Protein AF-A0A7J7LXZ2-F1 (afdb_monomer)

Secondary structure (DSSP, 8-state):
-PPPPPTT-TTEEEETTTTEEEETTTTT----HHHHHHHHHHHHHHHHHHHHHHHHHHHHHHHHHHT---

Structure (mmCIF, N/CA/C/O backbone):
data_AF-A0A7J7LXZ2-F1
#
_entry.id   AF-A0A7J7LXZ2-F1
#
loop_
_atom_site.group_PDB
_atom_site.id
_atom_site.type_symbol
_atom_site.label_atom_id
_atom_site.label_alt_id
_atom_site.label_comp_id
_atom_site.label_asym_id
_atom_site.label_entity_id
_atom_site.label_seq_id
_atom_site.pdbx_PDB_ins_code
_atom_site.Cartn_x
_atom_site.Cartn_y
_atom_site.Cartn_z
_atom_site.occupancy
_atom_site.B_iso_or_equiv
_atom_site.auth_seq_id
_atom_site.auth_comp_id
_atom_site.auth_asym_id
_atom_site.auth_atom_id
_atom_site.pdbx_PDB_model_num
ATOM 1 N N . MET A 1 1 ? -22.102 24.248 -2.107 1.00 37.41 1 MET A N 1
ATOM 2 C CA . MET A 1 1 ? -21.051 23.359 -2.649 1.00 37.41 1 MET A CA 1
ATOM 3 C C . MET A 1 1 ? -20.284 22.754 -1.482 1.00 37.41 1 MET A C 1
ATOM 5 O O . MET A 1 1 ? -19.561 23.481 -0.811 1.00 37.41 1 MET A O 1
ATOM 9 N N . GLY A 1 2 ? -20.527 21.481 -1.162 1.00 44.06 2 GLY A N 1
ATOM 10 C CA . GLY A 1 2 ? -19.871 20.804 -0.039 1.00 44.06 2 GLY A CA 1
ATOM 11 C C . GLY A 1 2 ? -18.378 20.626 -0.306 1.00 44.06 2 GLY A C 1
ATOM 12 O O . GLY A 1 2 ? -18.000 20.131 -1.364 1.00 44.06 2 GLY A O 1
ATOM 13 N N . LYS A 1 3 ? -17.536 21.066 0.634 1.00 55.81 3 LYS A N 1
ATOM 14 C CA . LYS A 1 3 ? -16.096 20.797 0.608 1.00 55.81 3 LYS A CA 1
ATOM 15 C C . LYS A 1 3 ? -15.893 19.292 0.751 1.00 55.81 3 LYS A C 1
ATOM 17 O O . LYS A 1 3 ? -16.275 18.711 1.761 1.00 55.81 3 LYS A O 1
ATOM 22 N N . ILE A 1 4 ? -15.307 18.690 -0.273 1.00 60.44 4 ILE A N 1
ATOM 23 C CA . ILE A 1 4 ? -14.794 17.324 -0.235 1.00 60.44 4 ILE A CA 1
ATOM 24 C C . ILE A 1 4 ? -13.713 17.335 0.857 1.00 60.44 4 ILE A C 1
ATOM 26 O O . ILE A 1 4 ? -12.807 18.169 0.760 1.00 60.44 4 ILE A O 1
ATOM 30 N N . PRO A 1 5 ? -13.818 16.536 1.934 1.00 56.88 5 PRO A N 1
ATOM 31 C CA . PRO A 1 5 ? -12.782 16.521 2.953 1.00 56.88 5 PRO A CA 1
ATOM 32 C C . PRO A 1 5 ? -11.481 16.086 2.286 1.00 56.88 5 PRO A C 1
ATOM 34 O O . PRO A 1 5 ? -11.423 15.037 1.645 1.00 56.88 5 PRO A O 1
ATOM 37 N N . SER A 1 6 ? -10.465 16.940 2.381 1.00 54.47 6 SER A N 1
ATOM 38 C CA . SER A 1 6 ? -9.124 16.672 1.881 1.00 54.47 6 SER A CA 1
ATOM 39 C C . SER A 1 6 ? -8.682 15.302 2.389 1.00 54.47 6 SER A C 1
ATOM 41 O O . SER A 1 6 ? -8.709 15.047 3.594 1.00 54.47 6 SER A O 1
ATOM 43 N N . SER A 1 7 ? -8.288 14.420 1.475 1.00 56.12 7 SER A N 1
ATOM 44 C CA . SER A 1 7 ? -7.877 13.030 1.723 1.00 56.12 7 SER A CA 1
ATOM 45 C C . SER A 1 7 ? -6.609 12.877 2.582 1.00 56.12 7 SER A C 1
ATOM 47 O O . SER A 1 7 ? -6.078 11.779 2.697 1.00 56.12 7 SER A O 1
ATOM 49 N N . ASP A 1 8 ? -6.119 13.958 3.188 1.00 57.25 8 ASP A N 1
ATOM 50 C CA . ASP A 1 8 ? -4.907 13.992 4.010 1.00 57.25 8 ASP A CA 1
ATOM 51 C C . ASP A 1 8 ? -5.144 13.539 5.455 1.00 57.25 8 ASP A C 1
ATOM 53 O O . ASP A 1 8 ? -4.196 13.386 6.230 1.00 57.25 8 ASP A O 1
ATOM 57 N N . ASN A 1 9 ? -6.399 13.311 5.856 1.00 65.56 9 ASN A N 1
ATOM 58 C CA . ASN A 1 9 ? -6.677 12.791 7.186 1.00 65.56 9 ASN A CA 1
ATOM 59 C C . ASN A 1 9 ? -6.492 11.267 7.218 1.00 65.56 9 ASN A C 1
ATOM 61 O O . ASN A 1 9 ? -7.454 10.518 7.0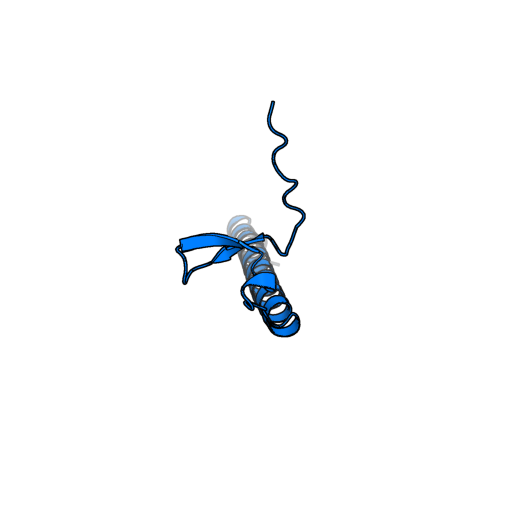75 1.00 65.56 9 ASN A O 1
ATOM 65 N N . PHE A 1 10 ? -5.255 10.822 7.474 1.00 68.06 10 PHE A N 1
ATOM 66 C CA . PHE A 1 10 ? -4.877 9.410 7.676 1.00 68.06 10 PHE A CA 1
ATOM 67 C C . PHE A 1 10 ? -5.741 8.663 8.704 1.00 68.06 10 PHE A C 1
ATOM 69 O O . PHE A 1 10 ? -5.719 7.436 8.749 1.00 68.06 10 PHE A O 1
ATOM 76 N N . LYS A 1 11 ? -6.473 9.391 9.553 1.00 78.62 11 LYS A N 1
ATOM 77 C CA . LYS A 1 11 ? -7.343 8.817 10.576 1.00 78.62 11 LYS A CA 1
ATOM 78 C C . LYS A 1 11 ? -8.686 8.352 10.022 1.00 78.62 11 LYS A C 1
ATOM 80 O O . LYS A 1 11 ? -9.312 7.509 10.645 1.00 78.62 11 LYS A O 1
ATOM 85 N N . TYR A 1 12 ? -9.146 8.884 8.889 1.00 84.00 12 TYR A N 1
ATOM 86 C CA . TYR A 1 12 ? -10.466 8.565 8.346 1.00 84.00 12 TYR A CA 1
ATOM 87 C C . TYR A 1 12 ? -10.371 7.427 7.328 1.00 84.00 12 TYR A C 1
ATOM 89 O O . TYR A 1 12 ? -9.643 7.528 6.341 1.00 84.00 12 TYR A O 1
ATOM 97 N N . GLY A 1 13 ? -11.109 6.343 7.552 1.00 84.19 13 GLY A N 1
ATOM 98 C CA . GLY A 1 13 ? -11.031 5.154 6.711 1.00 84.19 13 GLY A CA 1
ATOM 99 C C . GLY A 1 13 ? -12.228 4.228 6.877 1.00 84.19 13 GLY A C 1
ATOM 100 O O . GLY A 1 13 ? -13.177 4.529 7.595 1.00 84.19 13 GLY A O 1
ATOM 101 N N . TYR A 1 14 ? -12.210 3.112 6.154 1.00 87.12 14 TYR A N 1
ATOM 102 C CA . TYR A 1 14 ? -13.301 2.144 6.170 1.00 87.12 14 TYR A CA 1
ATOM 103 C C . TYR A 1 14 ? -13.167 1.207 7.372 1.00 87.12 14 TYR A C 1
ATOM 105 O O . TYR A 1 14 ? -12.193 0.457 7.463 1.00 87.12 14 TYR A O 1
ATOM 113 N N . ASN A 1 15 ? -14.143 1.218 8.277 1.00 86.94 15 ASN A N 1
ATOM 114 C CA . ASN A 1 15 ? -14.204 0.244 9.356 1.00 86.94 15 ASN A CA 1
ATOM 115 C C . ASN A 1 15 ? -14.921 -1.024 8.870 1.00 86.94 15 ASN A C 1
ATOM 117 O O . ASN A 1 15 ? -16.109 -1.006 8.553 1.00 86.94 15 ASN A O 1
ATOM 121 N N . ALA A 1 16 ? -14.202 -2.148 8.846 1.00 86.12 16 ALA A N 1
ATOM 122 C CA . ALA A 1 16 ? -14.737 -3.438 8.414 1.00 86.12 16 ALA A CA 1
ATOM 123 C C . ALA A 1 16 ? -15.752 -4.062 9.393 1.00 86.12 16 ALA A C 1
ATOM 125 O O . ALA A 1 16 ? -16.531 -4.918 8.984 1.00 86.12 16 ALA A O 1
ATOM 126 N N . VAL A 1 17 ? -15.767 -3.641 10.663 1.00 87.31 17 VAL A N 1
ATOM 127 C CA . VAL A 1 17 ? -16.712 -4.121 11.687 1.00 87.31 17 VAL A CA 1
ATOM 128 C C . VAL A 1 17 ? -18.073 -3.444 11.535 1.00 87.31 17 VAL A C 1
ATOM 130 O O . VAL A 1 17 ? -19.107 -4.102 11.612 1.00 87.31 17 VAL A O 1
ATOM 133 N N . THR A 1 18 ? -18.082 -2.127 11.311 1.00 85.75 18 THR A N 1
ATOM 134 C CA . THR A 1 18 ? -19.315 -1.326 11.194 1.00 85.75 18 THR A CA 1
ATOM 135 C C . THR A 1 18 ? -19.773 -1.147 9.746 1.00 85.75 18 THR A C 1
ATOM 137 O O . THR A 1 18 ? -20.920 -0.763 9.509 1.00 85.75 18 THR A O 1
ATOM 140 N N . GLY A 1 19 ? -18.894 -1.417 8.776 1.00 88.31 19 GLY A N 1
ATOM 141 C CA . GLY A 1 19 ? -19.137 -1.240 7.344 1.00 88.31 19 GLY A CA 1
ATOM 142 C C . GLY A 1 19 ? -19.238 0.224 6.908 1.00 88.31 19 GLY A C 1
ATOM 143 O O . GLY A 1 19 ? -19.796 0.511 5.848 1.00 88.31 19 GLY A O 1
ATOM 144 N N . LYS A 1 20 ? -18.765 1.167 7.731 1.00 86.06 20 LYS A N 1
ATOM 145 C CA . LYS A 1 20 ? -18.894 2.614 7.502 1.00 86.06 20 LYS A CA 1
ATOM 146 C C . LYS A 1 20 ? -17.528 3.289 7.449 1.00 86.06 20 LYS A C 1
ATOM 148 O O . LYS A 1 20 ? -16.555 2.801 8.018 1.00 86.06 20 LYS A O 1
ATOM 153 N N . TYR A 1 21 ? -17.470 4.431 6.767 1.00 85.56 21 TYR A N 1
ATOM 154 C CA . TYR A 1 21 ? -16.311 5.316 6.830 1.00 85.56 21 TYR A CA 1
ATOM 155 C C . TYR A 1 21 ? -16.370 6.138 8.115 1.00 85.56 21 TYR A C 1
ATOM 157 O O . TYR A 1 21 ? -17.328 6.879 8.333 1.00 85.56 21 TYR A O 1
ATOM 165 N N . GLU A 1 22 ? -15.360 5.985 8.963 1.00 86.25 22 GLU A N 1
ATOM 166 C CA . GLU A 1 22 ? -15.249 6.679 10.243 1.00 86.25 22 GLU A CA 1
ATOM 167 C C . GLU A 1 22 ? -13.781 6.896 10.632 1.00 86.25 22 GLU A C 1
ATOM 169 O O . GLU A 1 22 ? -12.861 6.511 9.906 1.00 86.25 22 GLU A O 1
ATOM 174 N N . ASP A 1 23 ? -13.550 7.566 11.760 1.00 85.56 23 ASP A N 1
ATOM 175 C CA . ASP A 1 23 ? -12.203 7.738 12.299 1.00 85.56 23 ASP A CA 1
ATOM 176 C C . ASP A 1 23 ? -11.714 6.400 12.884 1.00 85.56 23 ASP A C 1
ATOM 178 O O . ASP A 1 23 ? -12.181 5.946 13.931 1.00 85.56 23 ASP A O 1
ATOM 182 N N . LEU A 1 24 ? -10.776 5.762 12.182 1.00 83.94 24 LEU A N 1
ATOM 183 C CA . LEU A 1 24 ? -10.187 4.473 12.533 1.00 83.94 24 LEU A CA 1
ATOM 184 C C . LEU A 1 24 ? -9.424 4.543 13.857 1.00 83.94 24 LEU A C 1
ATOM 186 O O . LEU A 1 24 ? -9.476 3.596 14.639 1.00 83.94 24 LEU A O 1
ATOM 190 N N . MET A 1 25 ? -8.778 5.675 14.157 1.00 82.94 25 MET A N 1
ATOM 191 C CA . MET A 1 25 ? -8.094 5.847 15.438 1.00 82.94 25 MET A CA 1
ATOM 192 C C . MET A 1 25 ? -9.090 5.979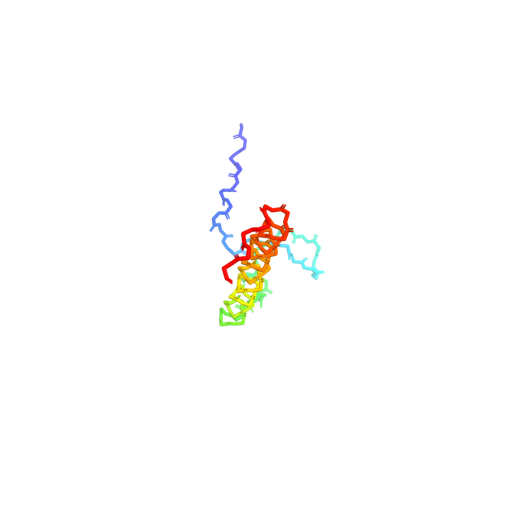 16.591 1.00 82.94 25 MET A C 1
ATOM 194 O O . MET A 1 25 ? -8.864 5.391 17.648 1.00 82.94 25 MET A O 1
ATOM 198 N N . ALA A 1 26 ? -10.203 6.694 16.396 1.00 83.75 26 ALA A N 1
ATOM 199 C CA . ALA A 1 26 ? -11.274 6.772 17.394 1.00 83.75 26 ALA A CA 1
ATOM 200 C C . ALA A 1 26 ? -11.975 5.417 17.607 1.00 83.75 26 ALA 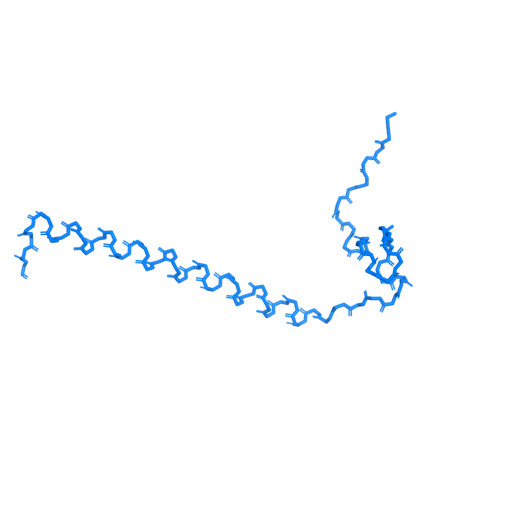A C 1
ATOM 202 O O . ALA A 1 26 ? -12.387 5.109 18.724 1.00 83.75 26 ALA A O 1
ATOM 203 N N . ALA A 1 27 ? -12.056 4.588 16.561 1.00 83.44 27 ALA A N 1
ATOM 204 C CA . ALA A 1 27 ? -12.548 3.212 16.630 1.00 83.44 27 ALA A CA 1
ATOM 205 C C . ALA A 1 27 ? -11.537 2.217 17.248 1.00 83.44 27 ALA A C 1
ATOM 207 O O . ALA A 1 27 ? -11.856 1.038 17.397 1.00 83.44 27 ALA A O 1
ATOM 208 N N . GLY A 1 28 ? -10.324 2.664 17.604 1.00 83.31 28 GLY A N 1
ATOM 209 C CA . GLY A 1 28 ? -9.266 1.823 18.177 1.00 83.31 28 GLY A CA 1
ATOM 210 C C . GLY A 1 28 ? -8.529 0.940 17.161 1.00 83.31 28 GLY A C 1
ATOM 211 O O . GLY A 1 28 ? -7.754 0.068 17.554 1.00 83.31 28 GLY A O 1
ATOM 212 N N . ILE A 1 29 ? -8.746 1.160 15.862 1.00 82.00 29 ILE A N 1
ATOM 213 C CA . ILE A 1 29 ? -8.103 0.441 14.760 1.00 82.00 29 ILE A CA 1
ATOM 214 C C . ILE A 1 29 ? -6.791 1.161 14.428 1.00 82.00 29 ILE A C 1
ATOM 216 O O . ILE A 1 29 ? -6.778 2.188 13.749 1.00 82.00 29 ILE A O 1
ATOM 220 N N . ILE A 1 30 ? -5.675 0.637 14.942 1.00 86.44 30 ILE A N 1
ATOM 221 C CA . ILE A 1 30 ? -4.340 1.229 14.788 1.00 86.44 30 ILE A CA 1
ATOM 222 C C . ILE A 1 30 ? -3.395 0.197 14.172 1.00 86.44 30 ILE A C 1
ATOM 224 O O . ILE A 1 30 ? -3.136 -0.851 14.762 1.00 86.44 30 ILE A O 1
ATOM 228 N N . ASP A 1 31 ? -2.843 0.526 13.004 1.00 84.31 31 ASP A N 1
ATOM 229 C CA . ASP A 1 31 ? -1.864 -0.310 12.312 1.00 84.31 31 ASP A CA 1
ATOM 230 C C . ASP A 1 31 ? -0.432 0.055 12.758 1.00 84.31 31 ASP A C 1
ATOM 232 O O . ASP A 1 31 ? -0.056 1.236 12.739 1.00 84.31 31 ASP A O 1
ATOM 236 N N . PRO A 1 32 ? 0.403 -0.910 13.184 1.00 86.56 32 PRO A N 1
ATOM 237 C CA . PRO A 1 32 ? 1.777 -0.623 13.572 1.00 86.56 32 PRO A CA 1
ATOM 238 C C . PRO A 1 32 ? 2.592 -0.104 12.377 1.00 86.56 32 PRO A C 1
ATOM 240 O O . PRO A 1 32 ? 2.810 -0.798 11.382 1.00 86.56 32 PRO A O 1
ATOM 243 N N . THR A 1 33 ? 3.134 1.110 12.516 1.00 86.56 33 THR A N 1
ATOM 244 C CA . THR A 1 33 ? 3.856 1.829 11.447 1.00 86.56 33 THR A CA 1
ATOM 245 C C . THR A 1 33 ? 5.010 1.032 10.839 1.00 86.56 33 THR A C 1
ATOM 247 O O . THR A 1 33 ? 5.242 1.107 9.635 1.00 86.56 33 THR A O 1
ATOM 250 N N . LYS A 1 34 ? 5.706 0.212 11.638 1.00 90.75 34 LYS A N 1
ATOM 251 C CA . LYS A 1 34 ? 6.784 -0.666 11.156 1.00 90.75 34 LYS A CA 1
ATOM 252 C C . LYS A 1 34 ? 6.283 -1.737 10.184 1.00 90.75 34 LYS A C 1
ATOM 254 O O . LYS A 1 34 ? 6.931 -1.969 9.170 1.00 90.75 34 LYS A O 1
ATOM 259 N N . VAL A 1 35 ? 5.146 -2.370 10.477 1.00 90.38 35 VAL A N 1
ATOM 260 C CA . VAL A 1 35 ? 4.587 -3.449 9.644 1.00 90.38 35 VAL A CA 1
ATOM 261 C C . VAL A 1 35 ? 4.128 -2.882 8.306 1.00 90.38 35 VAL A C 1
ATOM 263 O O . VAL A 1 35 ? 4.532 -3.377 7.255 1.00 90.38 35 VAL A O 1
ATOM 266 N N . S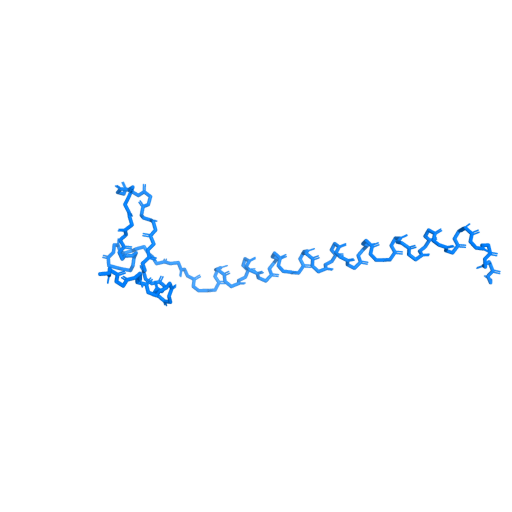ER A 1 36 ? 3.386 -1.773 8.345 1.00 87.38 36 SER A N 1
ATOM 267 C CA . SER A 1 36 ? 2.953 -1.055 7.144 1.00 87.38 36 SER A CA 1
ATOM 268 C C . SER A 1 36 ? 4.133 -0.578 6.283 1.00 87.38 36 SER A C 1
ATOM 270 O O . SER A 1 36 ? 4.091 -0.675 5.056 1.00 87.38 36 SER A O 1
ATOM 272 N N . TYR A 1 37 ? 5.218 -0.103 6.902 1.00 92.62 37 TYR A N 1
ATOM 273 C CA . TYR A 1 37 ? 6.411 0.349 6.182 1.00 92.62 37 TYR A CA 1
ATOM 274 C C . TYR A 1 37 ? 7.168 -0.807 5.513 1.00 92.62 37 TYR A C 1
ATOM 276 O O . TYR A 1 37 ? 7.509 -0.714 4.333 1.00 92.62 37 TYR A O 1
ATOM 284 N N . ILE A 1 38 ? 7.382 -1.916 6.230 1.00 92.50 38 ILE A N 1
ATOM 285 C CA . ILE A 1 38 ? 8.063 -3.101 5.687 1.00 92.50 38 ILE A CA 1
ATOM 286 C C . ILE A 1 38 ? 7.262 -3.703 4.526 1.00 92.50 38 ILE A C 1
ATOM 288 O O . ILE A 1 38 ? 7.848 -4.022 3.492 1.00 92.50 38 ILE A O 1
ATOM 292 N N . LEU A 1 39 ? 5.932 -3.793 4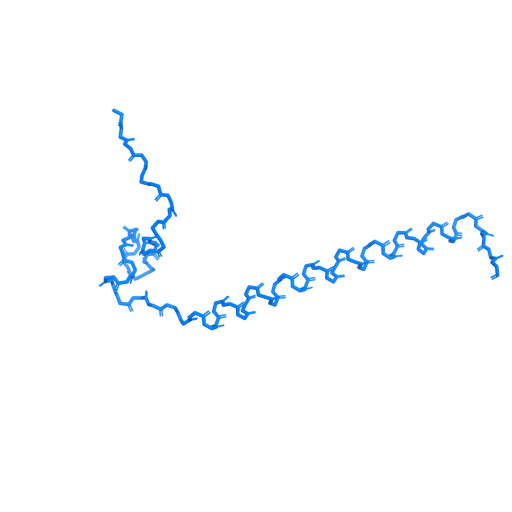.651 1.00 93.19 39 LEU A N 1
ATOM 293 C CA . LEU A 1 39 ? 5.067 -4.272 3.568 1.00 93.19 39 LEU A CA 1
ATOM 294 C C . LEU A 1 39 ? 5.225 -3.410 2.308 1.00 93.19 39 LEU A C 1
ATOM 296 O O . LEU A 1 39 ? 5.389 -3.930 1.205 1.00 93.19 39 LEU A O 1
ATOM 300 N N . LYS A 1 40 ? 5.229 -2.085 2.475 1.00 93.50 40 LYS A N 1
ATOM 301 C CA . LYS A 1 40 ? 5.363 -1.136 1.365 1.00 93.50 40 LYS A CA 1
ATOM 302 C C . LYS A 1 40 ? 6.729 -1.238 0.682 1.00 93.50 40 LYS A C 1
ATOM 304 O O . LYS A 1 40 ? 6.796 -1.229 -0.546 1.00 93.50 40 LYS A O 1
ATOM 309 N N . LEU A 1 41 ? 7.802 -1.392 1.462 1.00 92.50 41 LEU A N 1
ATOM 310 C CA . LEU A 1 41 ? 9.153 -1.607 0.938 1.00 92.50 41 LEU A CA 1
ATOM 311 C C . LEU A 1 41 ? 9.281 -2.925 0.163 1.00 92.50 41 LEU A C 1
ATOM 313 O O . LEU A 1 41 ? 9.914 -2.943 -0.892 1.00 92.50 41 LEU A O 1
ATOM 317 N N . LEU A 1 42 ? 8.665 -4.008 0.645 1.00 94.31 42 LEU A N 1
ATOM 318 C CA . LEU A 1 42 ? 8.681 -5.304 -0.039 1.00 94.31 42 LEU A CA 1
ATOM 319 C C . LEU A 1 42 ? 8.002 -5.226 -1.414 1.00 94.31 42 LEU A C 1
ATOM 321 O O . LEU A 1 42 ? 8.552 -5.710 -2.407 1.00 94.31 42 LEU A O 1
ATOM 325 N N . VAL A 1 43 ? 6.837 -4.576 -1.485 1.00 95.75 43 VAL A N 1
ATOM 326 C CA . VAL A 1 43 ? 6.104 -4.380 -2.746 1.00 95.75 43 VAL A CA 1
ATOM 327 C C . VAL A 1 43 ? 6.917 -3.532 -3.723 1.00 95.75 43 VAL A C 1
ATOM 329 O O . VAL A 1 43 ? 7.060 -3.907 -4.887 1.00 95.75 43 VAL A O 1
ATOM 332 N N . LEU A 1 44 ? 7.499 -2.425 -3.253 1.00 95.69 44 LEU A N 1
ATOM 333 C CA . LEU A 1 44 ? 8.292 -1.533 -4.099 1.00 95.69 44 LEU A CA 1
ATOM 334 C C . LEU A 1 44 ? 9.553 -2.225 -4.641 1.00 95.69 44 LEU A C 1
ATOM 336 O O . LEU A 1 44 ? 9.856 -2.103 -5.826 1.00 95.69 44 LEU A O 1
ATOM 340 N N . SER A 1 45 ? 10.248 -2.994 -3.798 1.00 96.25 45 SER A N 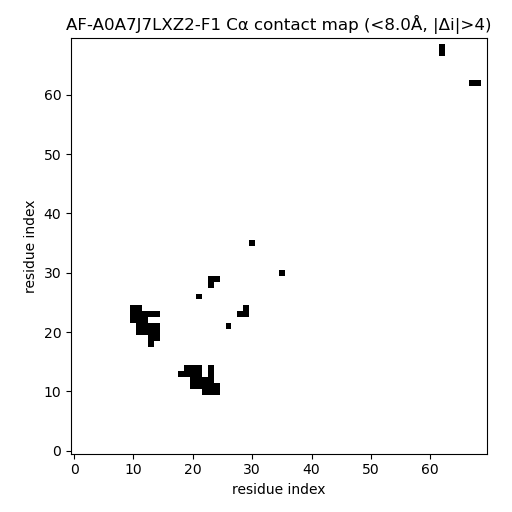1
ATOM 341 C CA . SER A 1 45 ? 11.426 -3.778 -4.193 1.00 96.25 45 SER A CA 1
ATOM 342 C C . SER A 1 45 ? 11.083 -4.837 -5.247 1.00 96.25 45 SER A C 1
ATOM 344 O O . SER A 1 45 ? 11.766 -4.956 -6.265 1.00 96.25 45 SER A O 1
ATOM 346 N N . THR A 1 46 ? 9.971 -5.555 -5.057 1.00 95.75 46 THR A N 1
ATOM 347 C CA . THR A 1 46 ? 9.513 -6.582 -6.007 1.00 95.75 46 THR A CA 1
ATOM 348 C C . THR A 1 46 ? 9.164 -5.965 -7.362 1.00 95.75 46 THR A C 1
ATOM 350 O O . THR A 1 46 ? 9.570 -6.483 -8.402 1.00 95.75 46 THR A O 1
ATOM 353 N N . ALA A 1 47 ? 8.463 -4.828 -7.365 1.00 96.38 47 ALA A N 1
ATOM 354 C CA . ALA A 1 47 ? 8.136 -4.110 -8.593 1.00 96.38 47 ALA A CA 1
ATOM 355 C C . ALA A 1 47 ? 9.398 -3.629 -9.328 1.00 96.38 47 ALA A C 1
ATOM 357 O O . ALA A 1 47 ? 9.505 -3.803 -10.543 1.00 96.38 47 ALA A O 1
ATOM 358 N N . ALA A 1 48 ? 10.376 -3.082 -8.598 1.00 96.44 48 ALA A N 1
ATOM 359 C CA . ALA A 1 48 ? 11.641 -2.634 -9.177 1.00 96.44 48 ALA A CA 1
ATOM 360 C C . ALA A 1 48 ? 12.416 -3.788 -9.835 1.00 96.44 48 ALA A C 1
ATOM 362 O O . ALA A 1 48 ? 12.912 -3.638 -10.953 1.00 96.44 48 ALA A O 1
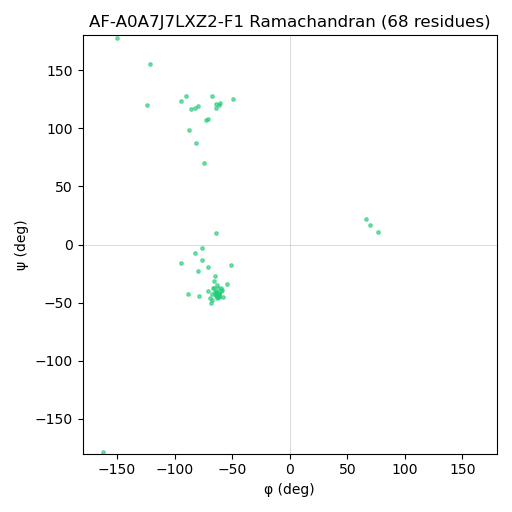ATOM 363 N N . LEU A 1 49 ? 12.464 -4.955 -9.184 1.00 96.56 49 LEU A N 1
ATOM 364 C CA . LEU A 1 49 ? 13.125 -6.142 -9.725 1.00 96.56 49 LEU A CA 1
ATOM 365 C C . LEU A 1 49 ? 12.465 -6.631 -11.020 1.00 96.56 49 LEU A C 1
ATOM 367 O O . LEU A 1 49 ? 13.167 -6.941 -11.981 1.00 96.56 49 LEU A O 1
ATOM 371 N N . VAL A 1 50 ? 11.130 -6.662 -11.076 1.00 97.00 50 VAL A N 1
ATOM 372 C CA . VAL A 1 50 ? 10.398 -7.085 -12.283 1.00 97.00 50 VAL A CA 1
ATOM 373 C C . VAL A 1 50 ? 10.657 -6.129 -13.446 1.00 97.00 50 VAL A C 1
ATOM 375 O O . VAL A 1 50 ? 10.928 -6.583 -14.555 1.00 97.00 50 VAL A O 1
ATOM 378 N N . VAL A 1 51 ? 10.637 -4.816 -13.205 1.00 96.25 51 VAL A N 1
ATOM 379 C CA . VAL A 1 51 ? 10.938 -3.822 -14.249 1.00 96.25 51 VAL A CA 1
ATOM 380 C C . VAL A 1 51 ? 12.366 -3.990 -14.770 1.00 96.25 51 VAL A C 1
ATOM 382 O O . VAL A 1 51 ? 12.579 -4.002 -15.982 1.00 96.25 51 VAL A O 1
ATOM 385 N N . MET A 1 52 ? 13.337 -4.182 -13.873 1.00 95.12 52 MET A N 1
ATOM 386 C CA . MET A 1 52 ? 14.731 -4.416 -14.254 1.00 95.12 52 MET A CA 1
ATOM 387 C C . MET A 1 52 ? 14.889 -5.699 -15.084 1.00 95.12 52 MET A C 1
ATOM 389 O O . MET A 1 52 ? 15.592 -5.699 -16.093 1.00 95.12 52 MET A O 1
ATOM 393 N N . LEU A 1 53 ? 14.214 -6.783 -14.691 1.00 94.31 53 LEU A N 1
ATOM 394 C CA . LEU A 1 53 ? 14.258 -8.059 -15.405 1.00 94.31 53 LEU A CA 1
ATOM 395 C C . LEU A 1 53 ? 13.663 -7.945 -16.812 1.00 94.31 53 LEU A C 1
ATOM 397 O O . LEU A 1 53 ? 14.252 -8.442 -17.770 1.00 94.31 53 LEU A O 1
ATOM 401 N N . LEU A 1 54 ? 12.521 -7.268 -16.947 1.00 93.62 54 LEU A N 1
ATOM 402 C CA . LEU A 1 54 ? 11.904 -7.025 -18.250 1.00 93.62 54 LEU A CA 1
ATOM 403 C C . LEU A 1 54 ? 12.833 -6.203 -19.145 1.00 93.62 54 LEU A C 1
ATOM 405 O O . LEU A 1 54 ? 12.997 -6.529 -20.317 1.00 93.62 54 LEU A O 1
ATOM 409 N N . PHE A 1 55 ? 13.484 -5.176 -18.599 1.00 93.31 55 PHE A N 1
ATOM 410 C CA . PHE A 1 55 ? 14.448 -4.372 -19.346 1.00 93.31 55 PHE A CA 1
ATOM 411 C C . PHE A 1 55 ? 15.646 -5.203 -19.836 1.00 93.31 55 PHE A C 1
ATOM 41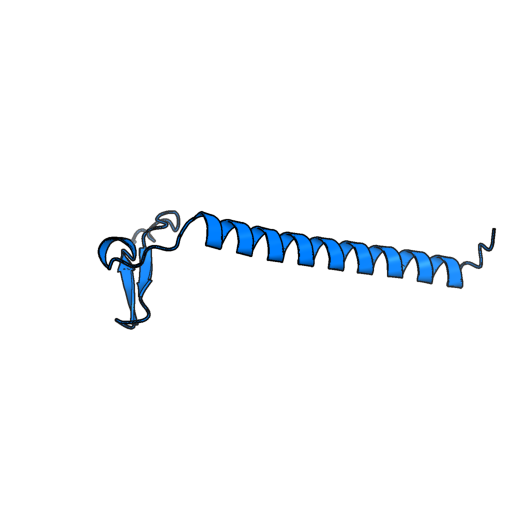3 O O . PHE A 1 55 ? 15.993 -5.135 -21.013 1.00 93.31 55 PHE A O 1
ATOM 420 N N . LEU A 1 56 ? 16.222 -6.050 -18.976 1.00 91.19 56 LEU A N 1
ATOM 421 C CA . LEU A 1 56 ? 17.340 -6.926 -19.343 1.00 91.19 56 LEU A CA 1
ATOM 422 C C . LEU A 1 56 ? 16.951 -7.937 -20.432 1.00 91.19 56 LEU A C 1
ATOM 424 O O . LEU A 1 56 ? 17.717 -8.168 -21.365 1.00 91.19 56 LEU A O 1
ATOM 428 N N . LEU A 1 57 ? 15.749 -8.511 -20.337 1.00 91.69 57 LEU A N 1
ATOM 429 C CA . LEU A 1 57 ? 15.251 -9.469 -21.323 1.00 91.69 57 LEU A CA 1
ATOM 430 C C . LEU A 1 57 ? 15.112 -8.835 -22.716 1.00 91.69 57 LEU A C 1
ATOM 432 O O . LEU A 1 57 ? 15.418 -9.483 -23.714 1.00 91.69 57 LEU A O 1
ATOM 436 N N . ASN A 1 58 ? 14.697 -7.566 -22.783 1.00 88.88 58 ASN A N 1
ATOM 437 C CA . ASN A 1 58 ? 14.608 -6.833 -24.048 1.00 88.88 58 ASN A CA 1
ATOM 438 C C . ASN A 1 58 ? 15.989 -6.606 -24.689 1.00 88.88 58 ASN A C 1
ATOM 440 O O . ASN A 1 58 ? 16.103 -6.701 -25.908 1.00 88.88 58 ASN A O 1
ATOM 444 N N . ILE A 1 59 ? 17.033 -6.348 -23.893 1.00 86.44 59 ILE A N 1
ATOM 445 C CA . ILE A 1 59 ? 18.405 -6.172 -24.404 1.00 86.44 59 ILE A CA 1
ATOM 446 C C . ILE A 1 59 ? 18.951 -7.493 -24.955 1.00 86.44 59 ILE A C 1
ATOM 448 O O . ILE A 1 59 ? 19.369 -7.545 -26.107 1.00 86.44 59 ILE A O 1
ATOM 452 N N . LEU A 1 60 ? 18.860 -8.581 -24.183 1.00 84.19 60 LEU A N 1
ATOM 453 C CA . LEU A 1 60 ? 19.356 -9.897 -24.611 1.00 84.19 60 LEU A CA 1
ATOM 454 C C . LEU A 1 60 ? 18.661 -10.397 -25.888 1.00 84.19 60 LEU A C 1
ATOM 456 O O . LEU A 1 60 ? 19.286 -11.016 -26.750 1.00 84.19 60 LEU A O 1
ATOM 460 N N . PHE A 1 61 ? 17.361 -10.123 -26.024 1.00 85.25 61 PHE A N 1
ATOM 461 C CA . PHE A 1 61 ? 16.616 -10.457 -27.235 1.00 85.25 61 PHE A CA 1
ATOM 462 C C . PHE A 1 61 ? 17.095 -9.647 -28.448 1.00 85.25 61 PHE A C 1
ATOM 464 O O . PHE A 1 61 ? 17.186 -10.183 -29.552 1.00 85.25 61 PHE A O 1
ATOM 471 N N . LEU A 1 62 ? 17.440 -8.374 -28.244 1.00 79.12 62 LEU A N 1
ATOM 472 C CA . LEU A 1 62 ? 17.966 -7.512 -29.295 1.00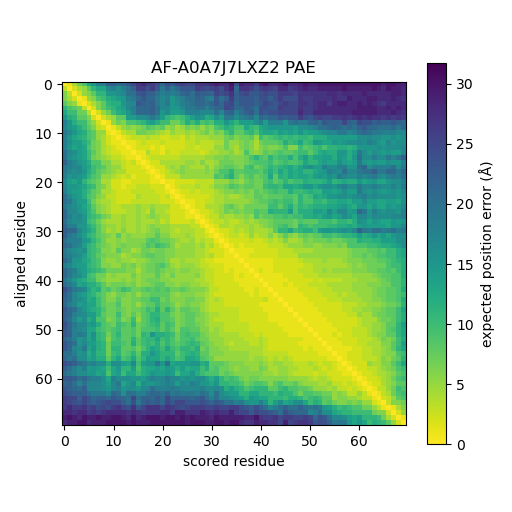 79.12 62 LEU A CA 1
ATOM 473 C C . LEU A 1 62 ? 19.358 -7.969 -29.763 1.00 79.12 62 LEU A C 1
ATOM 475 O O . LEU A 1 62 ? 19.586 -8.054 -30.971 1.00 79.12 62 LEU A O 1
ATOM 479 N N . ASP A 1 63 ? 20.242 -8.350 -28.838 1.00 80.19 63 ASP A N 1
ATOM 480 C CA . ASP A 1 63 ? 21.578 -8.880 -29.154 1.00 80.19 63 ASP A CA 1
ATOM 481 C C . ASP A 1 63 ? 21.488 -10.152 -30.016 1.00 80.19 63 ASP A C 1
ATOM 483 O O . ASP A 1 63 ? 22.209 -10.304 -31.007 1.00 80.19 63 ASP A O 1
ATOM 487 N N . SER A 1 64 ? 20.523 -11.027 -29.704 1.00 77.00 64 SER A N 1
ATOM 488 C CA . SER A 1 64 ? 20.257 -12.244 -30.479 1.00 77.00 64 SER A CA 1
ATOM 489 C C . SER A 1 64 ? 19.765 -11.975 -31.908 1.00 77.00 64 SER A C 1
ATOM 491 O O . SER A 1 64 ? 19.952 -12.837 -32.767 1.00 77.00 64 SER A O 1
ATOM 493 N N . ILE A 1 65 ? 19.117 -10.835 -32.176 1.00 77.94 65 ILE A N 1
ATOM 494 C CA . ILE A 1 65 ? 18.594 -10.478 -33.509 1.00 77.94 65 ILE A CA 1
ATOM 495 C C . ILE A 1 65 ? 19.643 -9.750 -34.345 1.00 77.94 65 ILE A C 1
ATOM 497 O O . ILE A 1 65 ? 19.770 -10.018 -35.539 1.00 77.94 65 ILE A O 1
ATOM 501 N N . ILE A 1 66 ? 20.382 -8.816 -33.741 1.00 76.06 66 ILE A N 1
ATOM 502 C CA . ILE A 1 66 ? 21.362 -7.998 -34.470 1.00 76.06 66 ILE A CA 1
ATOM 503 C C . ILE A 1 66 ? 22.637 -8.813 -34.763 1.00 76.06 66 ILE A C 1
ATOM 505 O O . ILE A 1 66 ? 23.432 -8.436 -35.620 1.00 76.06 66 ILE A O 1
ATOM 509 N N . GLY A 1 67 ? 22.818 -9.975 -34.124 1.00 62.31 67 GLY A N 1
ATOM 510 C CA . GLY A 1 67 ? 23.932 -10.875 -34.422 1.00 62.31 67 GLY A CA 1
ATOM 511 C C . GLY A 1 67 ? 25.290 -10.277 -34.053 1.00 62.31 67 GLY A C 1
ATOM 512 O O . GLY A 1 67 ? 26.311 -10.715 -34.582 1.00 62.31 67 GLY A O 1
ATOM 513 N N . ILE A 1 68 ? 25.309 -9.297 -33.141 1.00 64.50 68 ILE A N 1
ATOM 514 C CA . ILE A 1 68 ? 26.531 -8.756 -32.542 1.00 64.50 68 ILE A CA 1
ATOM 515 C C . ILE A 1 68 ? 27.036 -9.798 -31.535 1.00 64.50 68 ILE A C 1
ATOM 517 O O . ILE A 1 68 ? 26.950 -9.627 -30.325 1.00 64.50 68 ILE A O 1
ATOM 521 N N . ASN A 1 69 ? 27.520 -10.927 -32.051 1.00 56.25 69 ASN A N 1
ATOM 522 C CA . ASN A 1 69 ? 28.448 -11.766 -31.312 1.00 56.25 69 ASN A CA 1
ATOM 523 C C . ASN A 1 69 ? 29.771 -11.001 -31.279 1.00 56.25 69 ASN A C 1
ATOM 525 O O . ASN A 1 69 ? 30.427 -10.864 -32.315 1.00 56.25 69 ASN A O 1
ATOM 529 N N . MET A 1 70 ? 30.128 -10.481 -30.108 1.00 56.19 70 MET A N 1
ATOM 530 C CA . MET A 1 70 ? 31.533 -10.278 -29.771 1.00 56.19 70 MET A CA 1
ATOM 531 C C . MET A 1 70 ? 32.051 -11.536 -29.084 1.00 56.19 70 MET A C 1
ATOM 533 O O . MET A 1 70 ? 31.285 -12.107 -28.274 1.00 56.19 70 MET A O 1
#

Radius of gyration: 22.76 Å; Cα contacts (8 Å, |Δi|>4): 28; chains: 1; bounding box: 53×36×53 Å

Nearest PDB structures (foldseek):
  8hki-assembly1_B  TM=7.839E-01  e=2.780E+00  Homo sapiens
  7b7u-assembly1_M  TM=3.120E-01  e=5.273E+00  Homo sapiens

Solvent-accessible surface area (backbone atoms only — not comparable to full-atom values): 4405 Å² total; per-residue (Å²): 134,83,79,75,78,70,88,79,52,86,47,58,40,78,38,84,88,80,74,41,79,42,49,31,58,83,72,69,57,75,81,59,67,67,60,61,48,52,54,52,50,52,53,52,52,54,52,52,52,53,54,52,51,54,54,50,52,56,51,57,54,46,44,70,70,73,62,70,76,126

Organism: NCBI:txid39325

Sequence (70 aa):
MGKIPSSDNFKYGYNAVTGKYEDLMAAGIIDPTKVSYILKLLVLSTAALVVMLLFLLNILFLDSIIGINM

InterPro domains:
  IPR027413 GroEL-like equatorial domain superfamily [G3DSA:1.10.560.10] (1-55)
  IPR027413 GroEL-like equatorial domain superfamily [SSF48592] (6-51)

pLDDT: mean 81.97, std 14.0, range [37.41, 97.0]

Foldseek 3Di:
DDDDPPPPPPQWDQDPVVRDTDRCVVVVNDDDPVVVVVVVVVVVVVVVVVVVVVVVVVVVVVCVVVVPDD

Mean predicted aligned error: 10.63 Å